Protein AF-A0A522HYN3-F1 (afdb_monomer_lite)

Foldseek 3Di:
DPCVVVVHDPVVVLVVVCVVVVHPDSVVVVVVDDDDVVVVVVVVVVVVCVVVVCPVVPD

Sequence (59 aa):
MLWHEQGVDINQRMLALSTYLGHVKVSNTYWYLTGVPELMGMVGQRFERFVNPWADDDE

pLDDT: mean 87.0, std 9.91, range [54.09, 95.88]

Structure (mmCIF, N/CA/C/O backbone):
data_AF-A0A522HYN3-F1
#
_entry.id   AF-A0A522HYN3-F1
#
loop_
_atom_site.group_PDB
_atom_site.id
_atom_site.type_symbol
_atom_site.label_atom_id
_atom_site.label_alt_id
_atom_site.label_comp_id
_atom_site.label_asym_id
_atom_site.label_entity_id
_atom_site.label_seq_id
_atom_site.pdbx_PDB_ins_code
_atom_site.Cartn_x
_atom_site.Cartn_y
_atom_site.Cartn_z
_atom_site.occupancy
_atom_site.B_iso_or_equiv
_atom_site.auth_seq_id
_atom_site.auth_comp_id
_atom_site.auth_asym_id
_atom_site.auth_atom_id
_atom_site.pdbx_PDB_model_num
ATOM 1 N N . MET A 1 1 ? -4.774 10.651 -1.742 1.00 65.12 1 MET A N 1
ATOM 2 C CA . MET A 1 1 ? -4.657 9.262 -1.254 1.00 65.12 1 MET A CA 1
ATOM 3 C C . MET A 1 1 ? -5.300 8.339 -2.296 1.00 65.12 1 MET A C 1
ATOM 5 O O . MET A 1 1 ? -6.248 7.614 -2.029 1.00 65.12 1 MET A O 1
ATOM 9 N N . LEU A 1 2 ? -4.803 8.405 -3.537 1.00 84.56 2 LEU A N 1
ATOM 10 C CA . LEU A 1 2 ? -5.606 8.128 -4.735 1.00 84.56 2 LEU A CA 1
ATOM 11 C C . LEU A 1 2 ? -6.103 6.680 -4.841 1.00 84.56 2 LEU A C 1
ATOM 13 O O . LEU A 1 2 ? -7.227 6.438 -5.254 1.00 84.56 2 LEU A O 1
ATOM 17 N N . TRP A 1 3 ? -5.272 5.703 -4.475 1.00 89.56 3 TRP A N 1
ATOM 18 C CA . TRP A 1 3 ? -5.655 4.290 -4.554 1.00 89.56 3 TRP A CA 1
ATOM 19 C C . TRP A 1 3 ? -6.743 3.939 -3.534 1.00 89.56 3 TRP A C 1
ATOM 21 O O . TRP A 1 3 ? -7.688 3.234 -3.870 1.00 89.56 3 TRP A O 1
ATOM 31 N N . HIS A 1 4 ? -6.649 4.490 -2.322 1.00 87.00 4 HIS A N 1
ATOM 32 C CA . HIS A 1 4 ? -7.677 4.330 -1.297 1.00 87.00 4 HIS A CA 1
ATOM 33 C C . HIS A 1 4 ? -9.000 4.979 -1.730 1.00 87.00 4 HIS A C 1
ATOM 35 O O . HIS A 1 4 ? -10.039 4.330 -1.699 1.00 87.00 4 HIS A O 1
ATOM 41 N N . GLU A 1 5 ? -8.950 6.221 -2.221 1.00 88.75 5 GLU A N 1
ATOM 42 C CA . GLU A 1 5 ? -10.124 6.956 -2.721 1.00 88.75 5 GLU A CA 1
ATOM 43 C C . GLU A 1 5 ? -10.802 6.256 -3.910 1.00 88.75 5 GLU A C 1
ATOM 45 O O . GLU A 1 5 ? -12.022 6.275 -4.032 1.00 88.75 5 GLU A O 1
ATOM 50 N N . GLN A 1 6 ? -10.021 5.609 -4.779 1.00 93.31 6 GLN A N 1
ATOM 51 C CA . GLN A 1 6 ? -10.528 4.878 -5.943 1.00 93.31 6 GLN A CA 1
ATOM 52 C C . GLN A 1 6 ? -11.040 3.466 -5.611 1.00 93.31 6 GLN A C 1
ATOM 54 O O . GLN A 1 6 ? -11.554 2.798 -6.506 1.00 93.31 6 GLN A O 1
ATOM 59 N N . GLY A 1 7 ? -10.875 2.982 -4.372 1.00 91.88 7 GLY A N 1
ATOM 60 C CA . GLY A 1 7 ? -11.320 1.643 -3.965 1.00 91.88 7 GLY A CA 1
ATOM 61 C C . GLY A 1 7 ? -10.652 0.501 -4.739 1.00 91.88 7 GLY A C 1
ATOM 62 O O . GLY A 1 7 ? -11.255 -0.543 -4.968 1.00 91.88 7 GLY A O 1
ATOM 63 N N . VAL A 1 8 ? -9.423 0.711 -5.205 1.00 93.44 8 VAL A N 1
ATOM 64 C CA . VAL A 1 8 ? -8.719 -0.239 -6.080 1.00 93.44 8 VAL A CA 1
ATOM 65 C C . VAL A 1 8 ? -8.053 -1.349 -5.271 1.00 93.44 8 VAL A C 1
ATOM 67 O O . VAL A 1 8 ? -7.694 -1.146 -4.111 1.00 93.44 8 VAL A O 1
ATOM 70 N N . ASP A 1 9 ? -7.812 -2.505 -5.894 1.00 93.69 9 ASP A N 1
ATOM 71 C CA . ASP A 1 9 ? -7.067 -3.591 -5.250 1.00 93.69 9 ASP A CA 1
ATOM 72 C C . ASP A 1 9 ? -5.611 -3.168 -4.989 1.00 93.69 9 ASP A C 1
ATOM 74 O O . ASP A 1 9 ? -4.771 -3.094 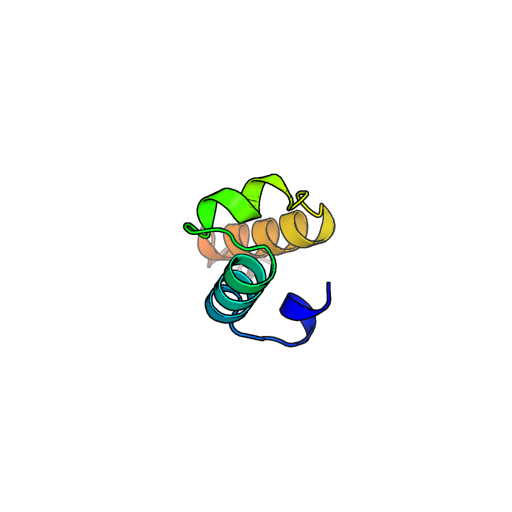-5.896 1.00 93.69 9 ASP A O 1
ATOM 78 N N . ILE A 1 10 ? -5.322 -2.882 -3.719 1.00 89.50 10 ILE A N 1
ATOM 79 C CA . ILE A 1 10 ? -4.011 -2.433 -3.261 1.00 89.50 10 ILE A CA 1
ATOM 80 C C . ILE A 1 10 ? -2.929 -3.483 -3.506 1.00 89.50 10 ILE A C 1
ATOM 82 O O . ILE A 1 10 ? -1.808 -3.119 -3.849 1.00 89.50 10 ILE A O 1
ATOM 86 N N . ASN A 1 11 ? -3.249 -4.775 -3.410 1.00 90.38 11 ASN A N 1
ATOM 87 C CA . ASN A 1 11 ? -2.266 -5.840 -3.591 1.00 90.38 11 ASN A CA 1
ATOM 88 C C . ASN A 1 11 ? -1.813 -5.905 -5.049 1.00 90.38 11 ASN A C 1
ATOM 90 O O . ASN A 1 11 ? -0.616 -5.986 -5.322 1.00 90.38 11 ASN A O 1
ATOM 94 N N . GLN A 1 12 ? -2.756 -5.784 -5.986 1.00 93.75 12 GLN A N 1
ATOM 95 C CA . GLN A 1 12 ? -2.449 -5.749 -7.417 1.00 93.75 12 GLN A CA 1
ATOM 96 C C . GLN A 1 12 ? -1.639 -4.506 -7.790 1.00 93.75 12 GLN A C 1
ATOM 98 O O . GLN A 1 12 ? -0.656 -4.597 -8.528 1.00 93.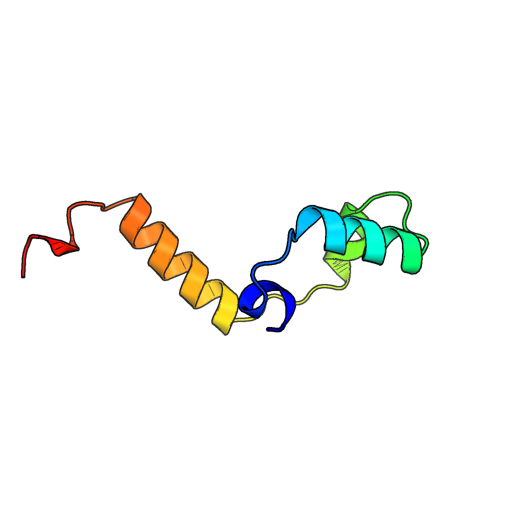75 12 GLN A O 1
ATOM 103 N N . ARG A 1 13 ? -1.996 -3.336 -7.244 1.00 93.00 13 ARG A N 1
ATOM 104 C CA . ARG A 1 13 ? -1.241 -2.102 -7.512 1.00 93.00 13 ARG A CA 1
ATOM 105 C C . ARG A 1 13 ? 0.160 -2.127 -6.901 1.00 93.00 13 ARG A C 1
ATOM 107 O O . ARG A 1 13 ? 1.108 -1.687 -7.549 1.00 93.00 13 ARG A O 1
ATOM 114 N N . MET A 1 14 ? 0.311 -2.696 -5.708 1.00 93.12 14 MET A N 1
ATOM 115 C CA . MET A 1 14 ? 1.612 -2.913 -5.073 1.00 93.12 14 MET A CA 1
ATOM 116 C C . MET A 1 14 ? 2.481 -3.900 -5.852 1.00 93.12 14 MET A C 1
ATOM 118 O O . MET A 1 14 ? 3.686 -3.673 -5.983 1.00 93.12 14 MET A O 1
ATOM 122 N N . LEU A 1 15 ? 1.889 -4.962 -6.407 1.00 94.31 15 LEU A N 1
ATOM 123 C CA . LEU A 1 15 ? 2.586 -5.892 -7.291 1.00 94.31 15 LEU A CA 1
ATOM 124 C C . LEU A 1 15 ? 3.089 -5.177 -8.552 1.00 94.31 15 LEU A C 1
ATOM 126 O O . LEU A 1 15 ? 4.286 -5.215 -8.826 1.00 94.31 15 LEU A O 1
ATOM 130 N N . ALA A 1 16 ? 2.209 -4.462 -9.260 1.00 94.62 16 ALA A N 1
ATOM 131 C CA . ALA A 1 16 ? 2.565 -3.724 -10.473 1.00 94.62 16 ALA A CA 1
ATOM 132 C C . ALA A 1 16 ? 3.664 -2.677 -10.221 1.00 94.62 16 ALA A C 1
ATOM 134 O O . ALA A 1 16 ? 4.620 -2.585 -10.990 1.00 94.62 16 ALA A O 1
ATOM 135 N N . LEU A 1 17 ? 3.569 -1.930 -9.115 1.00 93.44 17 LEU A N 1
ATOM 136 C CA . LEU A 1 17 ? 4.598 -0.974 -8.705 1.00 93.44 17 LEU A CA 1
ATOM 137 C C . LEU A 1 17 ? 5.934 -1.667 -8.413 1.00 93.44 17 LEU A C 1
ATOM 139 O O . LEU A 1 17 ? 6.980 -1.185 -8.837 1.00 93.44 17 LEU A O 1
ATOM 143 N N . SER A 1 18 ? 5.908 -2.807 -7.721 1.00 95.50 18 SER A N 1
ATOM 144 C CA . SER A 1 18 ? 7.123 -3.572 -7.421 1.00 95.50 18 SER A CA 1
ATOM 145 C C . SER A 1 18 ? 7.806 -4.054 -8.699 1.00 95.50 18 SER A C 1
ATOM 147 O O . SER A 1 18 ? 9.016 -3.898 -8.834 1.00 95.50 18 SER A O 1
ATOM 149 N N . THR A 1 19 ? 7.035 -4.563 -9.664 1.00 95.31 19 THR A N 1
ATOM 150 C CA . THR A 1 19 ? 7.552 -4.942 -10.986 1.00 95.31 19 THR A CA 1
ATOM 151 C C . THR A 1 19 ? 8.136 -3.740 -11.722 1.00 95.31 19 THR A C 1
ATOM 153 O O . THR A 1 19 ? 9.239 -3.839 -12.251 1.00 95.31 19 THR A O 1
ATOM 156 N N . TYR A 1 20 ? 7.438 -2.601 -11.719 1.00 95.38 20 TYR A N 1
ATOM 157 C CA . TYR A 1 20 ? 7.903 -1.373 -12.366 1.00 95.38 20 TYR A CA 1
ATOM 158 C C . TYR A 1 20 ? 9.242 -0.876 -11.797 1.00 95.38 20 TYR A C 1
ATOM 160 O O . TYR A 1 20 ? 10.119 -0.469 -12.552 1.00 95.38 20 TYR A O 1
ATOM 168 N N . LEU A 1 21 ? 9.430 -0.964 -10.478 1.00 94.50 21 LEU A N 1
ATOM 169 C CA . LEU A 1 21 ? 10.683 -0.604 -9.803 1.00 94.50 21 LEU A CA 1
ATOM 170 C C . LEU A 1 21 ? 11.787 -1.670 -9.940 1.00 94.50 21 LEU A C 1
ATOM 172 O O . LEU A 1 21 ? 12.909 -1.446 -9.492 1.00 94.50 21 LEU A O 1
ATOM 176 N N . GLY A 1 22 ? 11.492 -2.831 -10.534 1.00 95.25 22 GLY A N 1
ATOM 177 C CA . GLY A 1 22 ? 12.442 -3.939 -10.676 1.00 95.25 22 GLY A CA 1
ATOM 178 C C . GLY A 1 22 ? 12.653 -4.757 -9.397 1.00 95.25 22 GLY A C 1
ATOM 179 O O . GLY A 1 22 ? 13.653 -5.463 -9.263 1.00 95.25 22 GLY A O 1
ATOM 180 N N . HIS A 1 23 ? 11.731 -4.687 -8.436 1.00 95.88 23 HIS A N 1
ATOM 181 C CA . HIS A 1 23 ? 11.809 -5.458 -7.201 1.00 95.88 23 HIS A CA 1
ATOM 182 C C . HIS A 1 23 ? 11.299 -6.891 -7.386 1.00 95.88 23 HIS A C 1
ATOM 184 O O . HIS A 1 23 ? 10.159 -7.124 -7.776 1.00 95.88 23 HIS A O 1
ATOM 190 N N . VAL A 1 24 ? 12.122 -7.865 -6.987 1.00 92.31 24 VAL A N 1
ATOM 191 C CA . VAL A 1 24 ? 11.754 -9.295 -6.974 1.00 92.31 24 VAL A CA 1
ATOM 192 C C . VAL A 1 24 ? 10.696 -9.607 -5.907 1.00 92.31 24 VAL A C 1
ATOM 194 O O . VAL A 1 24 ? 9.904 -10.532 -6.062 1.00 92.31 24 VAL A O 1
ATOM 197 N N . LYS A 1 25 ? 10.674 -8.845 -4.807 1.00 91.88 25 LYS A N 1
ATOM 198 C CA . LYS A 1 25 ? 9.731 -9.026 -3.698 1.00 91.88 25 LYS A CA 1
ATOM 199 C C . LYS A 1 25 ? 9.000 -7.725 -3.406 1.00 91.88 25 LYS A C 1
ATOM 201 O O . LYS A 1 25 ? 9.641 -6.689 -3.248 1.00 91.88 25 LYS A O 1
ATOM 206 N N . VAL A 1 26 ? 7.681 -7.803 -3.218 1.00 90.56 26 VAL A N 1
ATOM 207 C CA . VAL A 1 26 ? 6.843 -6.648 -2.837 1.00 90.56 26 VAL A CA 1
ATOM 208 C C . VAL A 1 26 ? 7.304 -6.020 -1.516 1.00 90.56 26 VAL A C 1
ATOM 210 O O . VAL A 1 26 ? 7.266 -4.802 -1.366 1.00 90.56 26 VAL A O 1
ATOM 213 N N . SER A 1 27 ? 7.842 -6.825 -0.590 1.00 90.31 27 SER A N 1
ATOM 214 C CA . SER A 1 27 ? 8.456 -6.355 0.663 1.00 90.31 27 SER A CA 1
ATOM 215 C C . SER A 1 27 ? 9.538 -5.291 0.453 1.00 90.31 27 SER A C 1
ATOM 217 O O . SER A 1 27 ? 9.714 -4.425 1.302 1.00 90.31 27 SER A O 1
ATOM 219 N N . ASN A 1 28 ? 10.247 -5.323 -0.677 1.00 90.19 28 ASN A N 1
ATOM 220 C CA . ASN A 1 28 ? 11.307 -4.359 -0.973 1.00 90.19 28 ASN A CA 1
ATOM 221 C C . ASN A 1 28 ? 10.732 -2.983 -1.342 1.00 90.19 28 ASN A C 1
ATOM 223 O O . ASN A 1 28 ? 11.385 -1.967 -1.140 1.00 90.19 28 ASN A O 1
ATOM 227 N N . THR A 1 29 ? 9.494 -2.944 -1.839 1.00 90.50 29 THR A N 1
ATOM 228 C CA . THR A 1 29 ? 8.776 -1.708 -2.173 1.00 90.50 29 THR A CA 1
ATOM 229 C C . THR A 1 29 ? 8.264 -0.994 -0.925 1.00 90.50 29 THR A C 1
ATOM 231 O O . THR A 1 29 ? 8.221 0.232 -0.911 1.00 90.50 29 THR A O 1
ATOM 234 N N . TYR A 1 30 ? 7.943 -1.727 0.149 1.00 80.06 30 TYR A N 1
ATOM 235 C CA . TYR A 1 30 ? 7.461 -1.130 1.403 1.00 80.06 30 TYR A CA 1
ATOM 236 C C . TYR A 1 30 ? 8.452 -0.140 2.027 1.00 80.06 30 TYR A C 1
ATOM 238 O O . TYR A 1 30 ? 8.014 0.826 2.640 1.00 80.06 30 TYR A O 1
ATOM 246 N N . TRP A 1 31 ? 9.761 -0.317 1.818 1.00 77.81 31 TRP A N 1
ATOM 247 C CA . TRP A 1 31 ? 10.790 0.614 2.304 1.00 77.81 31 TRP A CA 1
ATOM 248 C C . TRP A 1 31 ? 10.668 2.033 1.741 1.00 77.81 31 TRP A C 1
ATOM 250 O O . TRP A 1 31 ? 11.168 2.976 2.346 1.00 77.81 31 TRP A O 1
ATOM 260 N N . TYR A 1 32 ? 9.996 2.185 0.600 1.00 79.19 32 TYR A N 1
ATOM 261 C CA 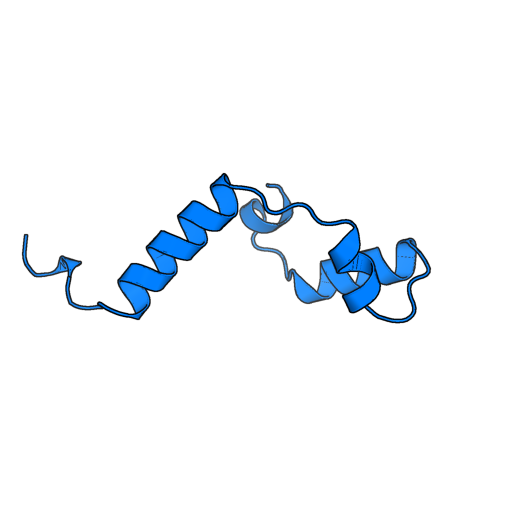. TYR A 1 32 ? 9.784 3.469 -0.063 1.00 79.19 32 TYR A CA 1
ATOM 262 C C . TYR A 1 32 ? 8.427 4.093 0.264 1.00 79.19 32 TYR A C 1
ATOM 264 O O . TYR A 1 32 ? 8.131 5.194 -0.199 1.00 79.19 32 TYR A O 1
ATOM 272 N N . LEU A 1 33 ? 7.589 3.403 1.040 1.00 81.00 33 LEU A N 1
ATOM 273 C CA . LEU A 1 33 ? 6.294 3.914 1.454 1.00 81.00 33 LEU A CA 1
ATOM 274 C C . LEU A 1 33 ? 6.421 4.572 2.824 1.00 81.00 33 LEU A C 1
ATOM 276 O O . LEU A 1 33 ? 6.758 3.929 3.815 1.00 81.00 33 LEU A O 1
ATOM 280 N N . THR A 1 34 ? 6.111 5.860 2.894 1.00 79.50 34 THR A N 1
ATOM 281 C CA . THR A 1 34 ? 5.917 6.559 4.162 1.00 79.50 34 THR A CA 1
ATOM 282 C C . THR A 1 34 ? 4.518 6.288 4.705 1.00 79.50 34 THR A C 1
ATOM 284 O O . THR A 1 34 ? 3.533 6.264 3.964 1.00 79.50 34 THR A O 1
ATOM 287 N N . GLY A 1 35 ? 4.421 6.095 6.023 1.00 77.50 35 GLY A N 1
ATOM 288 C CA . GLY A 1 35 ? 3.132 6.092 6.709 1.00 77.50 35 GLY A CA 1
ATOM 289 C C . GLY A 1 35 ? 2.454 7.452 6.538 1.00 77.50 35 GLY A C 1
ATOM 290 O O . GLY A 1 35 ? 3.070 8.483 6.792 1.00 77.50 35 GLY A O 1
ATOM 291 N N . VAL A 1 36 ? 1.201 7.447 6.084 1.00 85.69 36 VAL A N 1
ATOM 292 C CA . VAL A 1 36 ? 0.393 8.657 5.879 1.00 85.69 36 VAL A CA 1
ATOM 293 C C . VAL A 1 36 ? -0.518 8.817 7.103 1.00 85.69 36 VAL A C 1
ATOM 295 O O . VAL A 1 36 ? -1.385 7.956 7.294 1.00 85.69 36 VAL A O 1
ATOM 298 N N . PRO A 1 37 ? -0.337 9.852 7.949 1.00 85.88 37 PRO A N 1
ATOM 299 C CA . PRO A 1 37 ? -1.094 10.019 9.194 1.00 85.88 37 PRO A CA 1
ATOM 300 C C . PRO A 1 37 ? -2.613 9.956 9.006 1.00 85.88 37 PRO A C 1
ATOM 302 O O . PRO A 1 37 ? -3.323 9.352 9.807 1.00 85.88 37 PRO A O 1
ATOM 305 N N . GLU A 1 38 ? -3.113 10.505 7.905 1.00 86.31 38 GLU A N 1
ATOM 306 C CA . GLU A 1 38 ? -4.531 10.524 7.555 1.00 86.31 38 GLU A CA 1
ATOM 307 C C . GLU A 1 38 ? -5.068 9.108 7.293 1.00 86.31 38 GLU A C 1
ATOM 309 O O . GLU A 1 38 ? -6.157 8.760 7.745 1.00 86.31 38 GLU A O 1
ATOM 314 N N . LEU A 1 39 ? -4.287 8.257 6.612 1.00 87.56 39 LEU A N 1
ATOM 315 C CA . LEU A 1 39 ? -4.637 6.845 6.411 1.00 87.56 39 LEU A CA 1
ATOM 316 C C . LEU A 1 39 ? -4.629 6.091 7.738 1.00 87.56 39 LEU A C 1
ATOM 318 O O . LEU A 1 39 ? -5.528 5.294 7.998 1.00 87.56 39 LEU A O 1
ATOM 322 N N . MET A 1 40 ? -3.623 6.347 8.575 1.00 89.31 40 MET A N 1
ATOM 323 C CA . MET A 1 40 ? -3.502 5.712 9.887 1.00 89.31 40 MET A CA 1
ATOM 324 C C . MET A 1 40 ? -4.688 6.057 10.791 1.00 89.31 40 MET A C 1
ATOM 326 O O . MET A 1 40 ? -5.236 5.155 11.419 1.00 89.31 40 MET A O 1
ATOM 330 N N . GLY A 1 41 ? -5.138 7.316 10.798 1.00 91.75 41 GLY A N 1
ATOM 331 C CA . GLY A 1 41 ? -6.327 7.737 11.544 1.00 91.75 41 GLY A CA 1
ATOM 332 C C . GLY A 1 41 ? -7.593 6.999 11.103 1.00 91.75 41 GLY A C 1
ATOM 333 O O . GLY A 1 41 ? -8.332 6.482 11.938 1.00 91.75 41 GLY A O 1
ATOM 334 N N . MET A 1 42 ? -7.813 6.863 9.792 1.00 90.38 42 MET A N 1
ATOM 335 C CA . MET A 1 42 ? -8.968 6.120 9.269 1.00 90.38 42 MET A CA 1
ATOM 336 C C . MET A 1 42 ? -8.913 4.624 9.590 1.00 90.38 42 MET A C 1
ATOM 338 O O . MET A 1 42 ? -9.938 4.022 9.917 1.00 90.38 42 MET A O 1
ATOM 342 N N . VAL A 1 43 ? -7.728 4.012 9.510 1.00 91.94 43 VAL A N 1
ATOM 343 C CA . VAL A 1 43 ? -7.536 2.612 9.914 1.00 91.94 43 VAL A CA 1
ATOM 344 C C . VAL A 1 43 ? -7.807 2.448 11.410 1.00 91.94 43 VAL A C 1
ATOM 346 O O . VAL A 1 43 ? -8.486 1.494 11.781 1.00 91.94 43 VAL A O 1
ATOM 349 N N . GLY A 1 44 ? -7.357 3.390 12.244 1.00 93.38 44 GLY A N 1
ATOM 350 C CA . GLY A 1 44 ? -7.630 3.421 13.683 1.00 93.38 44 GLY A CA 1
ATOM 351 C C . GLY A 1 44 ? -9.125 3.412 13.993 1.00 93.38 44 GLY A C 1
ATOM 352 O O . GLY A 1 44 ? -9.603 2.481 14.630 1.00 93.38 44 GLY A O 1
ATOM 353 N N . GLN A 1 45 ? -9.890 4.351 13.431 1.00 93.56 45 GLN A N 1
ATOM 354 C CA . GLN A 1 45 ? -11.351 4.413 13.617 1.00 93.56 45 GLN A CA 1
ATOM 355 C C . GLN A 1 45 ? -12.071 3.141 13.145 1.00 93.56 45 GLN A C 1
ATOM 357 O O . GLN A 1 45 ? -13.076 2.707 13.712 1.00 93.56 45 GLN A O 1
ATOM 362 N N . ARG A 1 46 ? -11.597 2.532 12.052 1.00 92.06 46 ARG A N 1
ATOM 363 C CA . ARG A 1 46 ? -12.169 1.276 11.554 1.00 92.06 46 ARG A CA 1
ATOM 364 C C . ARG A 1 46 ? -11.833 0.102 12.470 1.00 92.06 46 ARG A C 1
ATOM 366 O O . ARG A 1 46 ? -12.666 -0.784 12.637 1.00 92.06 46 ARG A O 1
ATOM 373 N N . PHE A 1 47 ? -10.638 0.099 13.050 1.00 95.00 47 PHE A N 1
ATOM 374 C CA . PHE A 1 47 ? -10.218 -0.902 14.017 1.00 95.00 47 PHE A CA 1
ATOM 375 C C . PHE A 1 47 ? -10.979 -0.768 15.339 1.00 95.00 47 PHE A C 1
ATOM 377 O O . PHE A 1 47 ? -11.454 -1.776 15.844 1.00 95.00 47 PHE A O 1
ATOM 384 N N . GLU A 1 48 ? -11.173 0.450 15.850 1.00 94.25 48 GLU A N 1
ATOM 385 C CA . GLU A 1 48 ? -11.966 0.731 17.057 1.00 94.25 48 GLU A CA 1
ATOM 386 C C . GLU A 1 48 ? -13.381 0.155 16.950 1.00 94.25 48 GLU A C 1
ATOM 388 O O . GLU A 1 48 ? -13.788 -0.628 17.804 1.00 94.25 48 GLU A O 1
ATOM 393 N N . ARG A 1 49 ? -14.086 0.429 15.844 1.00 92.56 49 ARG A N 1
ATOM 394 C CA . ARG A 1 49 ? -15.409 -0.165 15.575 1.00 92.56 49 ARG A CA 1
ATOM 395 C C . ARG A 1 49 ? -15.375 -1.684 15.433 1.00 92.56 49 ARG A C 1
ATOM 397 O O . ARG A 1 49 ? -16.323 -2.363 15.804 1.00 92.56 49 ARG A O 1
ATOM 404 N N . PHE A 1 50 ? -14.296 -2.234 14.879 1.00 93.50 50 PHE A N 1
ATOM 405 C CA . PHE A 1 50 ? -14.147 -3.683 14.757 1.00 93.50 50 PHE A CA 1
ATOM 406 C C . PHE A 1 50 ? -13.981 -4.362 16.124 1.00 93.50 50 PHE A C 1
ATOM 408 O O . PHE A 1 50 ? -14.541 -5.436 16.338 1.00 93.50 50 PHE A O 1
ATOM 415 N N . VAL A 1 51 ? -13.221 -3.755 17.042 1.00 94.88 51 VAL A N 1
ATOM 416 C CA . VAL A 1 51 ? -12.975 -4.320 18.380 1.00 94.88 51 VAL A CA 1
ATOM 417 C C . VAL A 1 51 ? -14.068 -3.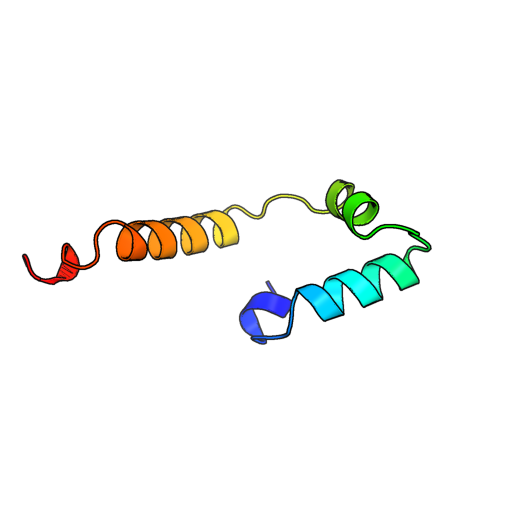982 19.390 1.00 94.88 51 VAL A C 1
ATOM 419 O O . VAL A 1 51 ? -14.233 -4.726 20.354 1.00 94.88 51 VAL A O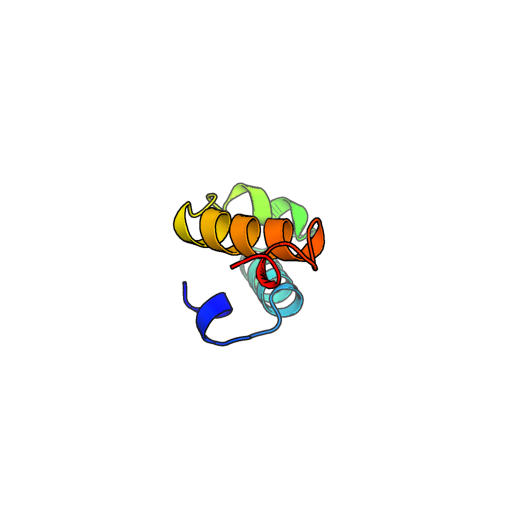 1
ATOM 422 N N . ASN A 1 52 ? -14.822 -2.903 19.171 1.00 88.81 52 ASN A N 1
ATOM 423 C CA . ASN A 1 52 ? -15.975 -2.530 19.981 1.00 88.81 52 ASN A CA 1
ATOM 424 C C . ASN A 1 52 ? -17.222 -2.284 19.107 1.00 88.81 52 ASN A C 1
ATOM 426 O O . ASN A 1 52 ? -17.624 -1.138 18.910 1.00 88.81 52 ASN A O 1
ATOM 430 N N . PRO A 1 53 ? -17.846 -3.349 18.573 1.00 77.25 53 PRO A N 1
ATOM 431 C CA . PRO A 1 53 ? -18.972 -3.230 17.644 1.00 77.25 53 PRO A CA 1
ATOM 432 C C . PRO A 1 53 ? -20.271 -2.714 18.281 1.00 77.25 53 PRO A C 1
ATOM 434 O O . PRO A 1 53 ? -21.212 -2.437 17.549 1.00 77.25 53 PRO A O 1
ATOM 437 N N . TRP A 1 54 ? -20.317 -2.590 19.610 1.00 80.25 54 TRP A N 1
ATOM 438 C CA . TRP A 1 54 ? -21.486 -2.141 20.377 1.00 80.25 54 TRP A CA 1
ATOM 439 C C . TRP A 1 54 ? -21.322 -0.717 20.930 1.00 80.25 54 TRP A C 1
ATOM 441 O O . TRP A 1 54 ? -22.218 -0.214 21.591 1.00 80.25 54 TRP A O 1
ATOM 451 N N . ALA A 1 55 ? -20.178 -0.063 20.684 1.00 68.00 55 ALA A N 1
ATOM 452 C CA . ALA A 1 55 ? -19.889 1.279 21.202 1.00 68.00 55 ALA A CA 1
ATOM 453 C C . ALA A 1 55 ? -20.840 2.356 20.663 1.00 68.00 55 ALA A C 1
ATOM 455 O O . ALA A 1 55 ? -21.062 3.361 21.327 1.00 68.00 55 ALA A O 1
ATOM 456 N N . ASP A 1 56 ? -21.350 2.146 19.447 1.00 63.56 56 ASP A N 1
ATOM 457 C CA . ASP A 1 56 ? -22.223 3.089 18.747 1.00 63.56 56 ASP A CA 1
ATOM 458 C C . ASP A 1 56 ? -23.693 2.987 19.228 1.00 63.56 56 ASP A C 1
ATOM 460 O O . ASP A 1 56 ? -24.50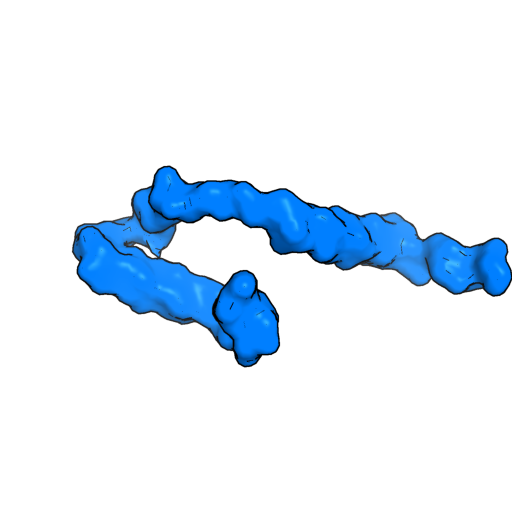1 3.833 18.856 1.00 63.56 56 ASP A O 1
ATOM 464 N N . ASP A 1 57 ? -24.049 1.980 20.048 1.00 61.59 57 ASP A N 1
ATOM 465 C CA . ASP A 1 57 ? -25.421 1.736 20.542 1.00 61.59 57 ASP A CA 1
ATOM 466 C C . ASP A 1 57 ? -25.722 2.414 21.902 1.00 61.59 57 ASP A C 1
ATOM 468 O O . ASP A 1 57 ? -26.871 2.413 22.347 1.00 61.59 57 ASP A O 1
ATOM 472 N N . ASP A 1 58 ? -24.707 2.985 22.565 1.00 59.50 58 ASP A N 1
ATOM 473 C CA . ASP A 1 58 ? -24.797 3.571 23.916 1.00 59.50 58 ASP A CA 1
ATOM 474 C C . ASP A 1 58 ? -25.019 5.110 23.933 1.00 59.50 58 ASP A C 1
ATOM 476 O O . ASP A 1 58 ? -24.942 5.720 25.006 1.00 59.50 58 ASP A O 1
ATOM 480 N N . GLU A 1 59 ? -25.305 5.753 22.787 1.00 54.09 59 GLU A N 1
ATOM 481 C CA . GLU A 1 59 ? -25.621 7.201 22.677 1.00 54.09 59 GLU A CA 1
ATOM 482 C C . GLU A 1 59 ? -27.112 7.502 22.432 1.00 54.09 59 GLU A C 1
ATOM 484 O O . GLU A 1 59 ? -27.716 6.931 21.493 1.00 54.09 59 GLU A O 1
#

Radius of gyration: 15.73 Å; chains: 1; bounding box: 38×20×36 Å

Secondary structure (DSSP, 8-state):
-HHHHTT--HHHHHHHHHHHTT-SSHHHHHTTPPP-HHHHHHHHHHHHHHH-TTGGG--